Protein AF-A0A0E3L3F7-F1 (afdb_monomer_lite)

Radius of gyration: 13.91 Å; chains: 1; bounding box: 36×19×34 Å

Structure (mmCIF, N/CA/C/O backbone):
data_AF-A0A0E3L3F7-F1
#
_entry.id   AF-A0A0E3L3F7-F1
#
loop_
_atom_site.group_PDB
_atom_site.id
_atom_site.type_symbol
_atom_site.label_atom_id
_atom_site.label_alt_id
_atom_site.label_comp_id
_atom_site.label_asym_id
_atom_site.label_entity_id
_atom_site.label_seq_id
_atom_site.pdbx_PDB_ins_code
_atom_site.Cartn_x
_atom_site.Cartn_y
_atom_site.Cartn_z
_atom_site.occupancy
_atom_site.B_iso_or_equiv
_atom_site.auth_seq_id
_atom_site.auth_comp_id
_atom_site.auth_asym_id
_atom_site.auth_atom_id
_atom_site.pdbx_PDB_model_num
ATOM 1 N N . MET A 1 1 ? 3.209 4.264 -18.320 1.00 47.75 1 MET A N 1
ATOM 2 C CA . MET A 1 1 ? 2.254 4.730 -17.288 1.00 47.75 1 MET A CA 1
ATOM 3 C C . MET A 1 1 ? 1.114 3.727 -17.229 1.00 47.75 1 MET A C 1
ATOM 5 O O . MET A 1 1 ? 0.673 3.309 -18.294 1.00 47.75 1 MET A O 1
ATOM 9 N N . LYS A 1 2 ? 0.699 3.266 -16.044 1.00 44.41 2 LYS A N 1
ATOM 10 C CA . LYS A 1 2 ? -0.367 2.262 -15.920 1.00 44.41 2 LYS A CA 1
ATOM 11 C C . LYS A 1 2 ? -1.312 2.675 -14.802 1.00 44.41 2 LYS A C 1
ATOM 13 O O . LYS A 1 2 ? -0.895 2.753 -13.657 1.00 44.41 2 LYS A O 1
ATOM 18 N N . GLU A 1 3 ? -2.550 2.971 -15.169 1.00 48.53 3 GLU A N 1
ATOM 19 C CA . GLU A 1 3 ? -3.613 3.304 -14.225 1.00 48.53 3 GLU A CA 1
ATOM 20 C C . GLU A 1 3 ? -4.167 2.025 -13.596 1.00 48.53 3 GLU A C 1
ATOM 22 O O . GLU A 1 3 ? -4.280 0.991 -14.263 1.00 48.53 3 GLU A O 1
ATOM 27 N N . VAL A 1 4 ? -4.525 2.097 -12.317 1.00 53.59 4 VAL A N 1
ATOM 28 C CA . VAL A 1 4 ? -5.126 0.982 -11.584 1.00 53.59 4 VAL A CA 1
ATOM 29 C C . VAL A 1 4 ? -6.483 1.423 -11.059 1.00 53.59 4 VAL A C 1
ATOM 31 O O . VAL A 1 4 ? -6.622 2.518 -10.527 1.00 53.59 4 VAL A O 1
ATOM 34 N N . ARG A 1 5 ? -7.496 0.575 -11.254 1.00 54.59 5 ARG A N 1
ATOM 35 C CA . ARG A 1 5 ? -8.876 0.809 -10.816 1.00 54.59 5 ARG A CA 1
ATOM 36 C C . ARG A 1 5 ? -9.211 -0.190 -9.715 1.00 54.59 5 ARG A C 1
ATOM 38 O O . ARG A 1 5 ? -8.950 -1.378 -9.886 1.00 54.59 5 ARG A O 1
ATOM 45 N N . ILE A 1 6 ? -9.778 0.288 -8.613 1.00 57.91 6 ILE A N 1
ATOM 46 C CA . ILE A 1 6 ? -10.187 -0.528 -7.463 1.00 57.91 6 ILE A CA 1
ATOM 47 C C . ILE A 1 6 ? -11.713 -0.399 -7.357 1.00 57.91 6 ILE A C 1
ATOM 49 O O . ILE A 1 6 ? -12.217 0.717 -7.381 1.00 57.91 6 ILE A O 1
ATOM 53 N N . GLN A 1 7 ? -12.457 -1.512 -7.328 1.00 54.81 7 GLN A N 1
ATOM 54 C CA . GLN A 1 7 ? -13.930 -1.516 -7.394 1.00 54.81 7 GLN A CA 1
ATOM 55 C C . GLN A 1 7 ? -14.550 -2.465 -6.361 1.00 54.81 7 GLN A C 1
ATOM 57 O O . GLN A 1 7 ? -14.148 -3.629 -6.320 1.00 54.81 7 GLN A O 1
ATOM 62 N N . LYS A 1 8 ? -15.560 -1.988 -5.610 1.00 45.16 8 LYS A N 1
ATOM 63 C CA . LYS A 1 8 ? -16.725 -2.755 -5.111 1.00 45.16 8 LYS A CA 1
ATOM 64 C C . LYS A 1 8 ? -17.772 -1.804 -4.474 1.00 45.16 8 LYS A C 1
ATOM 66 O O . LYS A 1 8 ? -17.413 -0.781 -3.910 1.00 45.16 8 LYS A O 1
ATOM 71 N N . ASP A 1 9 ? -19.047 -2.147 -4.678 1.00 54.59 9 ASP A N 1
ATOM 72 C CA . ASP A 1 9 ? -20.305 -1.374 -4.571 1.00 54.59 9 ASP A CA 1
ATOM 73 C C . ASP A 1 9 ? -20.429 -0.126 -3.650 1.00 54.59 9 ASP A C 1
ATOM 75 O O . ASP A 1 9 ? -20.014 -0.112 -2.495 1.00 54.59 9 ASP A O 1
ATOM 79 N N . ILE A 1 10 ? -21.213 0.835 -4.185 1.00 47.09 10 ILE A N 1
ATOM 80 C CA . ILE A 1 10 ? -21.896 2.042 -3.637 1.00 47.09 10 ILE A CA 1
ATOM 81 C C . ILE A 1 10 ? -21.248 3.418 -3.910 1.00 47.09 10 ILE A C 1
ATOM 83 O O . ILE A 1 10 ? -21.969 4.412 -3.988 1.00 47.09 10 ILE A O 1
ATOM 87 N N . SER A 1 11 ? -19.967 3.513 -4.256 1.00 54.31 11 SER A N 1
ATOM 88 C CA . SER A 1 11 ? -19.438 4.724 -4.911 1.00 54.31 11 SER A CA 1
ATOM 89 C C . SER A 1 11 ? -18.110 4.423 -5.587 1.00 54.31 11 SER A C 1
ATOM 91 O O . SER A 1 11 ? -17.174 3.986 -4.921 1.00 54.31 11 SER A O 1
ATOM 93 N N . ASP A 1 12 ? -18.018 4.657 -6.894 1.00 59.53 12 ASP A N 1
ATOM 94 C CA . ASP A 1 12 ? -16.777 4.457 -7.640 1.00 59.53 12 ASP A CA 1
ATOM 95 C C . ASP A 1 12 ? -15.687 5.401 -7.117 1.00 59.53 12 ASP A C 1
ATOM 97 O O . ASP A 1 12 ? -15.739 6.613 -7.330 1.00 59.53 12 ASP A O 1
ATOM 101 N N . PHE A 1 13 ? -14.673 4.844 -6.456 1.00 59.94 13 PHE A N 1
ATOM 102 C CA . PHE A 1 13 ? -13.457 5.568 -6.107 1.00 59.94 13 PHE A CA 1
ATOM 103 C C . PHE A 1 13 ? -12.315 5.078 -6.993 1.00 59.94 13 PHE A C 1
ATOM 105 O O . PHE A 1 13 ? -11.891 3.927 -6.927 1.00 59.94 13 PHE A O 1
ATOM 112 N N . THR A 1 14 ? -11.829 5.955 -7.869 1.00 69.12 14 THR A N 1
ATOM 113 C CA . THR A 1 14 ? -10.672 5.677 -8.727 1.00 69.12 14 THR A CA 1
ATOM 114 C C . THR A 1 14 ? -9.499 6.517 -8.255 1.00 69.12 14 THR A C 1
ATOM 116 O O . THR A 1 14 ? -9.587 7.743 -8.249 1.00 69.12 14 THR A O 1
ATOM 119 N N . VAL A 1 15 ? -8.390 5.861 -7.910 1.00 70.81 15 VAL A N 1
ATOM 120 C CA . VAL A 1 15 ? -7.131 6.532 -7.571 1.00 70.81 15 VAL A CA 1
ATOM 121 C C . VAL A 1 15 ? -6.097 6.216 -8.643 1.00 70.81 15 VAL A C 1
ATOM 123 O O . VAL A 1 15 ? -5.683 5.061 -8.763 1.00 70.81 15 VAL A O 1
ATOM 126 N N . PRO A 1 16 ? -5.644 7.209 -9.423 1.00 74.06 16 PRO A N 1
ATOM 127 C CA . PRO A 1 16 ? -4.507 7.006 -10.302 1.00 74.06 16 PRO A CA 1
ATOM 128 C C . PRO A 1 16 ? -3.239 6.841 -9.455 1.00 74.06 16 PRO A C 1
ATOM 130 O O . PRO A 1 16 ? -2.891 7.709 -8.659 1.00 74.06 16 PRO A O 1
ATOM 133 N N . VAL A 1 17 ? -2.528 5.730 -9.647 1.00 74.50 17 VAL A N 1
ATOM 134 C CA . VAL A 1 17 ? -1.232 5.463 -9.007 1.00 74.50 17 VAL A CA 1
ATOM 135 C C . VAL A 1 17 ? -0.157 5.243 -10.065 1.00 74.50 17 VAL A C 1
ATOM 137 O O . VAL A 1 17 ? 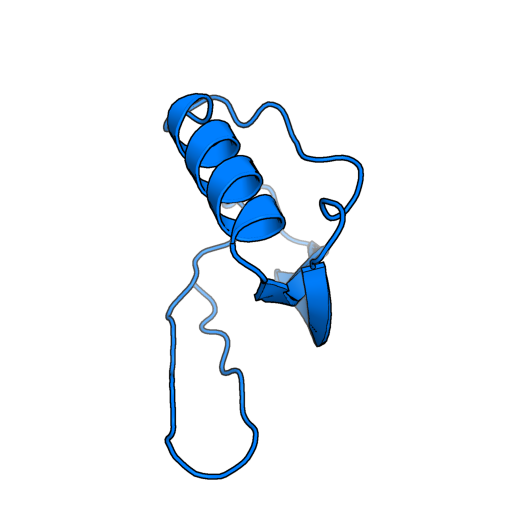-0.424 4.690 -11.130 1.00 74.50 17 VAL A O 1
ATOM 140 N N . THR A 1 18 ? 1.071 5.675 -9.776 1.00 75.31 18 THR A N 1
ATOM 141 C CA . THR A 1 18 ? 2.247 5.418 -10.620 1.00 75.31 18 THR A CA 1
ATOM 142 C C . THR A 1 18 ? 3.235 4.566 -9.841 1.00 75.31 18 THR A C 1
ATOM 144 O O . THR A 1 18 ? 3.576 4.907 -8.713 1.00 75.31 18 THR A O 1
ATOM 147 N N . ILE A 1 19 ? 3.678 3.454 -10.433 1.00 77.94 19 ILE A N 1
ATOM 148 C CA . ILE A 1 19 ? 4.501 2.452 -9.746 1.00 77.94 19 ILE A CA 1
ATOM 149 C C . ILE A 1 19 ? 5.693 2.056 -10.619 1.00 77.94 19 ILE A C 1
ATOM 151 O O . ILE A 1 19 ? 5.541 1.796 -11.820 1.00 77.94 19 ILE A O 1
ATOM 155 N N . GLY A 1 20 ? 6.871 2.008 -9.994 1.00 76.25 20 GLY A N 1
ATOM 156 C CA . GLY A 1 20 ? 8.151 1.670 -10.618 1.00 76.25 20 GLY A CA 1
ATOM 157 C C . GLY A 1 20 ? 8.753 2.797 -11.465 1.00 76.25 20 GLY A C 1
ATOM 158 O O . GLY A 1 20 ? 8.084 3.770 -11.832 1.00 76.25 20 GLY A O 1
ATOM 159 N N . THR A 1 21 ? 10.019 2.634 -11.839 1.00 81.31 21 THR A N 1
ATOM 160 C CA . THR A 1 21 ? 10.761 3.529 -12.747 1.00 81.31 21 THR A CA 1
ATOM 161 C C . THR A 1 21 ? 10.890 2.898 -14.138 1.00 81.31 21 THR A C 1
ATOM 163 O O . THR A 1 21 ? 10.400 1.794 -14.365 1.00 81.31 21 THR A O 1
ATOM 166 N N . GLU A 1 22 ? 11.499 3.583 -15.112 1.00 79.88 22 GLU A N 1
ATOM 167 C CA . GLU A 1 22 ? 11.793 2.981 -16.431 1.00 79.88 22 GLU A CA 1
ATOM 168 C C . GLU A 1 22 ? 12.616 1.691 -16.331 1.00 79.88 22 GLU A C 1
ATOM 170 O O . GLU A 1 22 ? 12.460 0.810 -17.167 1.00 79.88 22 GLU A O 1
ATOM 175 N N . GLU A 1 23 ? 13.414 1.545 -15.275 1.00 84.56 23 GLU A N 1
ATOM 176 C CA . GLU A 1 23 ? 14.238 0.362 -15.018 1.00 84.56 23 GLU A CA 1
ATOM 177 C C . GLU A 1 23 ? 13.423 -0.825 -14.477 1.00 84.56 23 GLU A C 1
ATOM 179 O O . GLU A 1 23 ? 13.855 -1.965 -14.596 1.00 84.56 23 GLU A O 1
ATOM 184 N N . SER A 1 24 ? 12.208 -0.589 -13.969 1.00 85.50 24 SER A N 1
ATOM 185 C CA . SER A 1 24 ? 11.319 -1.618 -13.404 1.00 85.50 24 SER A CA 1
ATOM 186 C C . SER A 1 24 ? 10.604 -2.492 -14.452 1.00 85.50 24 SER A C 1
ATOM 188 O O . SER A 1 24 ? 9.578 -3.107 -14.154 1.00 85.50 24 SER A O 1
ATOM 190 N N . VAL A 1 25 ? 11.035 -2.499 -15.717 1.00 87.81 25 VAL A N 1
ATOM 191 C CA . VAL A 1 25 ? 10.387 -3.300 -16.774 1.00 87.81 25 VAL A CA 1
ATOM 192 C C . VAL A 1 25 ? 10.521 -4.792 -16.458 1.00 87.81 25 VAL A C 1
ATOM 194 O O . VAL A 1 25 ? 11.605 -5.288 -16.175 1.00 87.81 25 VAL A O 1
ATOM 197 N N . GLY A 1 26 ? 9.404 -5.520 -16.519 1.00 87.38 26 GLY A N 1
ATOM 198 C CA . GLY A 1 26 ? 9.322 -6.937 -16.161 1.00 87.38 26 GLY A CA 1
ATOM 199 C C . GLY A 1 26 ? 9.050 -7.205 -14.677 1.00 87.38 26 GLY A C 1
ATOM 200 O O . GLY A 1 26 ? 8.708 -8.336 -14.336 1.00 87.38 26 GLY A O 1
ATOM 201 N N . GLU A 1 27 ? 9.128 -6.194 -13.806 1.00 90.62 27 GLU A N 1
ATOM 202 C CA . GLU A 1 27 ? 8.833 -6.353 -12.379 1.00 90.62 27 GLU A CA 1
ATOM 203 C C . GLU A 1 27 ? 7.324 -6.512 -12.125 1.00 90.62 27 GLU A C 1
ATOM 205 O O . GLU A 1 27 ? 6.484 -5.866 -12.768 1.00 90.62 27 GLU A O 1
ATOM 210 N N . GLU A 1 28 ? 6.975 -7.384 -11.172 1.00 91.00 28 GLU A N 1
ATOM 211 C CA . GLU A 1 28 ? 5.614 -7.543 -10.653 1.00 91.00 28 GLU A CA 1
ATOM 212 C C . GLU A 1 28 ? 5.437 -6.706 -9.384 1.00 91.00 28 GLU A C 1
ATOM 214 O O . GLU A 1 28 ? 6.178 -6.846 -8.414 1.00 91.00 28 GLU A O 1
ATOM 219 N N . PHE A 1 29 ? 4.395 -5.881 -9.374 1.00 88.62 29 PHE A N 1
ATOM 220 C CA . PHE A 1 29 ? 3.968 -5.102 -8.222 1.00 88.62 29 PHE A CA 1
ATOM 221 C C . PHE A 1 29 ? 2.652 -5.657 -7.678 1.00 88.62 29 PHE A C 1
ATOM 223 O O . PHE A 1 29 ? 1.720 -5.926 -8.442 1.00 88.62 29 PHE A O 1
ATOM 230 N N . LYS A 1 30 ? 2.551 -5.789 -6.352 1.00 89.44 30 LYS A N 1
ATOM 231 C CA . LYS A 1 30 ? 1.301 -6.089 -5.643 1.00 89.44 30 LYS A CA 1
ATOM 232 C C . LYS A 1 30 ? 0.791 -4.79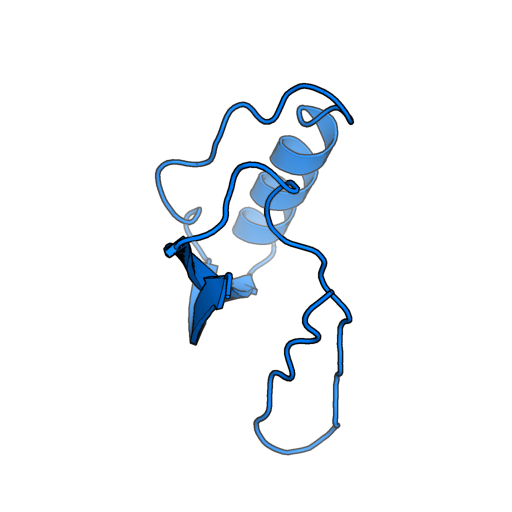6 -5.009 1.00 89.44 30 LYS A C 1
ATOM 234 O O . LYS A 1 30 ? 1.461 -4.226 -4.157 1.00 89.44 30 LYS A O 1
ATOM 239 N N . ILE A 1 31 ? -0.387 -4.347 -5.420 1.00 88.75 31 ILE A N 1
ATOM 240 C CA . ILE A 1 31 ? -1.089 -3.204 -4.830 1.00 88.75 31 ILE A CA 1
ATOM 241 C C . ILE A 1 31 ? -2.179 -3.764 -3.936 1.00 88.75 31 ILE A C 1
ATOM 243 O O . ILE A 1 31 ? -2.949 -4.617 -4.377 1.00 88.75 31 ILE A O 1
ATOM 247 N N . ILE A 1 32 ? -2.236 -3.293 -2.698 1.00 89.44 32 ILE A N 1
ATOM 248 C CA . ILE A 1 32 ? -3.193 -3.755 -1.699 1.00 89.44 32 ILE A CA 1
ATOM 249 C C . ILE A 1 32 ? -4.010 -2.541 -1.267 1.00 89.44 32 ILE A C 1
ATOM 251 O O . ILE A 1 32 ? -3.452 -1.575 -0.756 1.00 89.44 32 ILE A O 1
ATOM 255 N N . ALA A 1 33 ? -5.316 -2.572 -1.507 1.00 88.25 33 ALA A N 1
ATOM 256 C CA . ALA A 1 33 ? -6.245 -1.668 -0.843 1.00 88.25 33 ALA A CA 1
ATOM 257 C C . ALA A 1 33 ? -6.597 -2.266 0.511 1.00 88.25 33 ALA A C 1
ATOM 259 O O . ALA A 1 33 ?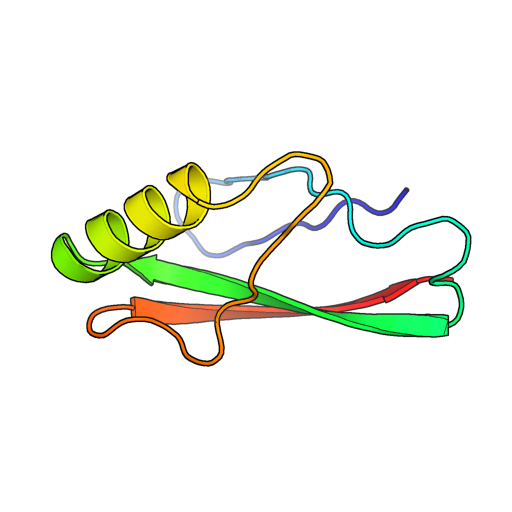 -6.874 -3.465 0.587 1.00 88.25 33 ALA A O 1
ATOM 260 N N . VAL A 1 34 ? -6.623 -1.438 1.549 1.00 91.81 34 VAL A N 1
ATOM 261 C CA . VAL A 1 34 ? -6.971 -1.860 2.904 1.00 91.81 34 VAL A CA 1
ATOM 262 C C . VAL A 1 34 ? -8.075 -0.984 3.477 1.00 91.81 34 VAL A C 1
ATOM 264 O O . VAL A 1 34 ? -8.160 0.202 3.158 1.00 91.81 34 VAL A O 1
ATOM 267 N N . LEU A 1 35 ? -8.915 -1.570 4.323 1.00 91.75 35 LEU A N 1
ATOM 268 C CA . LEU A 1 35 ? -9.745 -0.827 5.262 1.00 91.75 35 LEU A CA 1
ATOM 269 C C . LEU A 1 35 ? -8.916 -0.623 6.528 1.00 91.75 35 LEU A C 1
ATOM 271 O O . LEU A 1 35 ? -8.417 -1.597 7.083 1.00 91.75 35 LEU A O 1
ATOM 275 N N . ALA A 1 36 ? -8.746 0.623 6.956 1.00 94.06 36 ALA A N 1
ATOM 276 C CA . ALA A 1 36 ? -7.979 0.968 8.146 1.00 94.06 36 ALA A CA 1
ATOM 277 C C . ALA A 1 36 ? -8.919 1.496 9.232 1.00 94.06 36 ALA A C 1
ATOM 279 O O . ALA A 1 36 ? -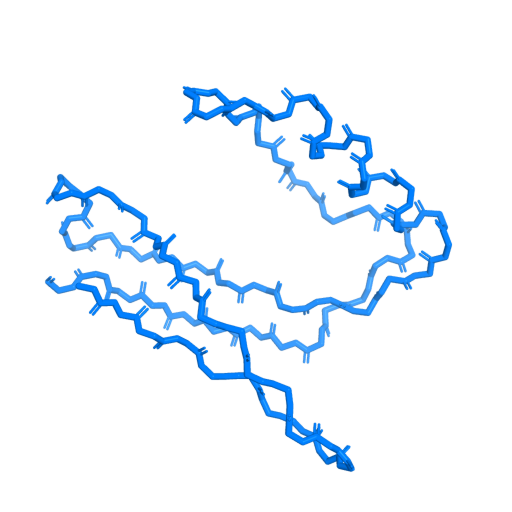9.766 2.350 8.962 1.00 94.06 36 ALA A O 1
ATOM 280 N N . ASN A 1 37 ? -8.773 0.987 10.454 1.00 95.62 37 ASN A N 1
ATOM 281 C CA . ASN A 1 37 ? -9.310 1.660 11.633 1.00 95.62 37 ASN A CA 1
ATOM 282 C C . ASN A 1 37 ? -8.417 2.857 12.027 1.00 95.62 37 ASN A C 1
ATOM 284 O O . ASN A 1 37 ? -7.403 3.120 11.385 1.00 95.62 37 ASN A O 1
ATOM 288 N N . GLU A 1 38 ? -8.781 3.567 13.096 1.00 96.50 38 GLU A N 1
ATOM 289 C CA . GLU A 1 38 ? -8.063 4.768 13.553 1.00 96.50 38 GLU A CA 1
ATOM 290 C C . GLU A 1 38 ? -6.574 4.503 13.850 1.00 96.50 38 GLU A C 1
ATOM 292 O O . GLU A 1 38 ? -5.719 5.261 13.403 1.00 96.50 38 GLU A O 1
ATOM 297 N N . SER A 1 39 ? -6.252 3.381 14.505 1.00 95.69 39 SER A N 1
ATOM 298 C CA . SER A 1 39 ? -4.864 3.004 14.818 1.00 95.69 39 SER A CA 1
ATOM 299 C C . SER A 1 39 ? -4.048 2.724 13.555 1.00 95.69 39 SER A C 1
ATOM 301 O O . SER A 1 39 ? -2.940 3.228 13.397 1.00 95.69 39 SER A O 1
ATOM 303 N N . ALA A 1 40 ? -4.601 1.937 12.629 1.00 95.62 40 ALA A N 1
ATOM 304 C CA . ALA A 1 40 ? -3.941 1.640 11.364 1.00 95.62 40 ALA A CA 1
ATOM 305 C C . ALA A 1 40 ? -3.766 2.899 10.508 1.00 95.62 40 ALA A C 1
ATOM 307 O O . ALA A 1 40 ? -2.745 3.051 9.838 1.00 95.62 40 ALA A O 1
ATOM 308 N N . GLN A 1 41 ? -4.748 3.804 10.527 1.00 95.56 41 GLN A N 1
ATOM 309 C CA . GLN A 1 41 ? -4.665 5.080 9.827 1.00 95.56 41 GLN A CA 1
ATOM 310 C C . GLN A 1 41 ? -3.505 5.928 10.363 1.00 95.56 41 GLN A C 1
ATOM 312 O O . GLN A 1 41 ? -2.704 6.400 9.559 1.00 95.56 41 GLN A O 1
ATOM 317 N N . GLU A 1 42 ? -3.371 6.063 11.684 1.00 95.62 42 GLU A N 1
ATOM 318 C CA . GLU A 1 42 ? -2.265 6.798 12.310 1.00 95.62 42 GLU A CA 1
ATOM 319 C C . GLU A 1 42 ? -0.899 6.204 11.924 1.00 95.62 42 GLU A C 1
ATOM 321 O O . GLU A 1 42 ? 0.026 6.933 11.572 1.00 95.62 42 GLU A O 1
ATOM 326 N N . GLU A 1 43 ? -0.763 4.874 11.904 1.00 94.81 43 GLU A N 1
ATOM 327 C CA . GLU A 1 43 ? 0.476 4.224 11.459 1.00 94.81 43 GLU A CA 1
ATOM 328 C C . GLU A 1 43 ? 0.800 4.491 9.982 1.00 94.81 43 GLU A C 1
ATOM 330 O O . GLU A 1 43 ? 1.962 4.729 9.636 1.00 94.81 43 GLU A O 1
ATOM 335 N N . PHE A 1 44 ? -0.204 4.489 9.100 1.00 93.75 44 PHE A N 1
ATOM 336 C CA . PHE A 1 44 ? 0.001 4.847 7.696 1.00 93.75 44 PHE A CA 1
ATOM 337 C C . PHE A 1 44 ? 0.380 6.320 7.524 1.00 93.75 44 PHE A C 1
ATOM 339 O O . PHE A 1 44 ? 1.258 6.624 6.716 1.00 93.75 44 PHE A O 1
ATOM 346 N N . GLU A 1 45 ? -0.246 7.227 8.271 1.00 93.25 45 GLU A N 1
ATOM 347 C CA . GLU A 1 45 ? 0.080 8.655 8.250 1.00 93.25 45 GLU A CA 1
ATOM 348 C C . GLU A 1 45 ? 1.514 8.892 8.742 1.00 93.25 45 GLU A C 1
ATOM 350 O O . GLU A 1 45 ? 2.311 9.498 8.025 1.00 93.25 45 GLU A O 1
ATOM 355 N N . ASN A 1 46 ? 1.896 8.293 9.872 1.00 91.81 46 ASN A N 1
ATOM 356 C CA . ASN A 1 46 ? 3.265 8.332 10.390 1.00 91.81 46 ASN A CA 1
ATOM 357 C C . ASN A 1 46 ? 4.275 7.776 9.377 1.00 91.81 46 ASN A C 1
ATOM 359 O O . ASN A 1 46 ? 5.337 8.360 9.151 1.00 91.81 46 ASN A O 1
ATOM 363 N N . TYR A 1 47 ? 3.952 6.662 8.713 1.00 91.25 47 TYR A N 1
ATOM 364 C CA . TYR A 1 47 ? 4.794 6.127 7.647 1.00 91.25 47 TYR A CA 1
ATOM 365 C C . TYR A 1 47 ? 4.971 7.136 6.505 1.00 91.25 47 TYR A C 1
ATOM 367 O O . TYR A 1 47 ? 6.099 7.35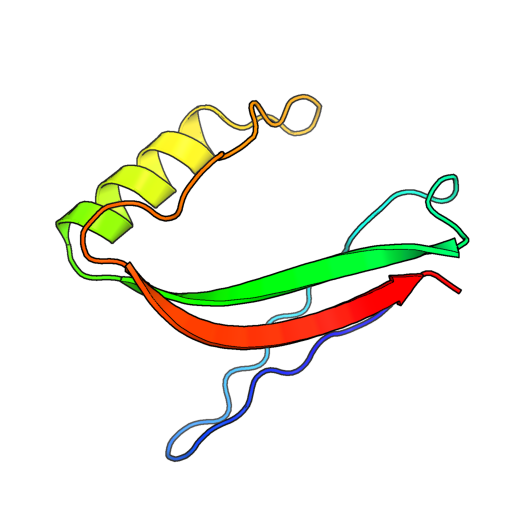2 6.054 1.00 91.25 47 TYR A O 1
ATOM 375 N N . LEU A 1 48 ? 3.890 7.781 6.057 1.00 88.81 48 LEU A N 1
ATOM 376 C CA . LEU A 1 48 ? 3.943 8.789 4.998 1.00 88.81 48 LEU A CA 1
ATOM 377 C C . LEU A 1 48 ? 4.773 10.015 5.393 1.00 88.81 48 LEU A C 1
ATOM 379 O O . LEU A 1 48 ? 5.451 10.568 4.531 1.00 88.81 48 LEU A O 1
ATOM 383 N N . GLU A 1 49 ? 4.786 10.403 6.669 1.00 89.31 49 GLU A N 1
ATOM 384 C CA . GLU A 1 49 ? 5.657 11.476 7.165 1.00 89.31 49 GLU A CA 1
ATOM 385 C C . GLU A 1 49 ? 7.144 11.099 7.124 1.00 89.31 49 GLU A C 1
ATOM 387 O O . GLU A 1 49 ? 8.000 11.944 6.854 1.00 89.31 49 GLU A O 1
ATOM 392 N N . THR A 1 50 ? 7.472 9.823 7.356 1.00 86.62 50 THR A N 1
ATOM 393 C CA . THR A 1 50 ? 8.857 9.329 7.244 1.00 86.62 50 THR A CA 1
ATOM 394 C C . THR A 1 50 ? 9.296 9.097 5.798 1.00 86.62 50 THR A C 1
ATOM 396 O O . THR A 1 50 ? 10.496 9.087 5.501 1.00 86.62 50 THR A O 1
ATOM 399 N N . ALA A 1 51 ? 8.340 8.911 4.887 1.00 83.75 51 ALA A N 1
ATOM 400 C CA . ALA A 1 51 ? 8.609 8.729 3.475 1.00 83.75 51 ALA A CA 1
ATOM 401 C C . ALA A 1 51 ? 8.986 10.068 2.829 1.00 83.75 51 ALA A C 1
ATOM 403 O O . ALA A 1 51 ? 8.296 11.078 2.931 1.00 83.75 51 ALA A O 1
ATOM 404 N N . THR A 1 52 ? 10.091 10.072 2.093 1.00 77.50 52 THR A N 1
ATOM 405 C CA . THR A 1 52 ? 10.494 11.218 1.275 1.00 77.50 52 THR A CA 1
ATOM 406 C C . THR A 1 52 ? 10.449 10.838 -0.196 1.00 77.50 52 THR A C 1
ATOM 408 O O . THR A 1 52 ? 10.508 9.664 -0.557 1.00 77.50 52 THR A O 1
ATOM 411 N N . VAL A 1 53 ? 10.442 11.839 -1.081 1.00 69.88 53 VAL A N 1
ATOM 412 C CA . VAL A 1 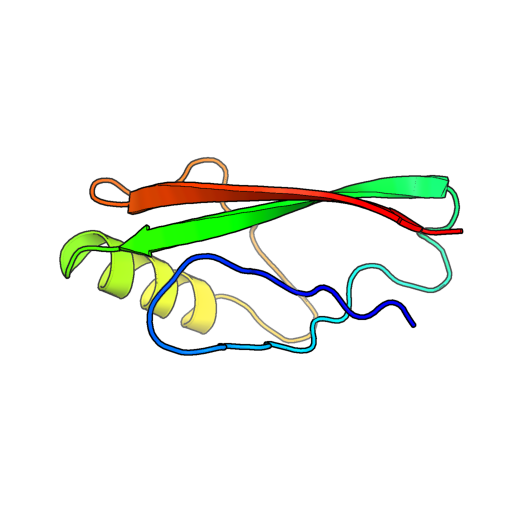53 ? 10.430 11.637 -2.545 1.00 69.88 53 VAL A CA 1
ATOM 413 C C . VAL A 1 53 ? 11.526 10.670 -3.024 1.00 69.88 53 VAL A C 1
ATOM 415 O O . VAL A 1 53 ? 11.356 10.011 -4.045 1.00 69.88 53 VAL A O 1
ATOM 418 N N . ARG A 1 54 ? 12.649 10.564 -2.299 1.00 71.56 54 ARG A N 1
ATOM 419 C CA . ARG A 1 54 ? 13.799 9.723 -2.671 1.00 71.56 54 ARG A CA 1
ATOM 420 C C . ARG A 1 54 ? 14.025 8.514 -1.768 1.00 71.56 54 ARG A C 1
ATOM 422 O O . ARG A 1 54 ? 14.886 7.700 -2.085 1.00 71.56 54 ARG A O 1
ATOM 429 N N . HIS A 1 55 ? 13.309 8.399 -0.655 1.00 79.31 55 HIS A N 1
ATOM 430 C CA . HIS A 1 55 ? 13.518 7.321 0.299 1.00 79.31 55 HIS A CA 1
ATOM 431 C C . HIS A 1 55 ? 12.193 6.868 0.889 1.00 79.31 55 HIS A C 1
ATOM 433 O O . HIS A 1 55 ? 11.505 7.633 1.561 1.00 79.31 55 HIS A O 1
ATOM 439 N N . TRP A 1 56 ? 11.888 5.601 0.647 1.00 81.12 56 TRP A N 1
ATOM 440 C CA . TRP A 1 56 ? 10.754 4.900 1.215 1.00 81.12 56 TRP A CA 1
ATOM 441 C C . TRP A 1 56 ? 11.347 3.813 2.110 1.00 81.12 56 TRP A C 1
ATOM 443 O O . TRP A 1 56 ? 11.981 2.901 1.574 1.00 81.12 56 TRP A O 1
ATOM 453 N N . PRO A 1 57 ? 11.205 3.905 3.443 1.00 84.50 57 PRO A N 1
ATOM 454 C CA . PRO A 1 57 ? 11.826 2.943 4.355 1.00 84.50 57 PRO A CA 1
ATOM 455 C C . PRO A 1 57 ? 11.229 1.532 4.222 1.00 84.50 57 PRO A C 1
ATOM 457 O O . PRO A 1 57 ? 11.805 0.566 4.720 1.00 84.50 57 PRO A O 1
ATOM 460 N N . GLY A 1 58 ? 10.109 1.409 3.503 1.00 85.38 58 GLY A N 1
ATOM 461 C CA . GLY A 1 58 ? 9.356 0.176 3.359 1.00 85.38 58 GLY A CA 1
ATOM 462 C C . GLY A 1 58 ? 8.481 -0.087 4.581 1.00 85.38 58 GLY A C 1
ATOM 463 O O . GLY A 1 58 ? 8.724 0.417 5.675 1.00 85.38 58 GLY A O 1
ATOM 464 N N . MET A 1 59 ? 7.439 -0.886 4.379 1.00 87.44 59 MET A N 1
ATOM 465 C CA . MET A 1 59 ? 6.533 -1.331 5.431 1.00 87.44 59 MET A CA 1
ATOM 466 C C . MET A 1 59 ? 6.396 -2.846 5.296 1.00 87.44 59 MET A C 1
ATOM 468 O O . MET A 1 59 ? 5.848 -3.344 4.315 1.00 87.44 59 MET A O 1
ATOM 472 N N . ASN A 1 60 ? 6.981 -3.579 6.245 1.00 85.00 60 ASN A N 1
ATOM 473 C CA . ASN A 1 60 ? 7.109 -5.036 6.143 1.00 85.00 60 ASN A CA 1
ATOM 474 C C . ASN A 1 60 ? 5.768 -5.760 6.301 1.00 85.00 60 ASN A C 1
ATOM 476 O O . ASN A 1 60 ? 5.569 -6.808 5.694 1.00 85.00 60 ASN A O 1
ATOM 480 N N . ASN A 1 61 ? 4.867 -5.209 7.117 1.00 89.69 61 ASN A N 1
ATOM 481 C CA . ASN A 1 61 ? 3.558 -5.778 7.414 1.00 89.69 61 ASN A CA 1
ATOM 482 C C . ASN A 1 61 ? 2.507 -4.672 7.412 1.00 89.69 61 ASN A C 1
ATOM 484 O O . ASN A 1 61 ? 2.830 -3.518 7.686 1.00 89.69 61 ASN A O 1
ATOM 488 N N . LEU A 1 62 ? 1.257 -5.042 7.146 1.00 91.62 62 LEU A N 1
ATOM 489 C CA . LEU A 1 62 ? 0.137 -4.143 7.393 1.00 91.62 62 LEU A CA 1
ATOM 490 C C . LEU A 1 62 ? 0.019 -3.872 8.905 1.00 91.62 62 LEU A C 1
ATOM 492 O O . LEU A 1 62 ? 0.209 -4.811 9.685 1.00 91.62 62 LEU A O 1
ATOM 496 N N . PRO A 1 63 ? -0.272 -2.625 9.314 1.00 94.44 63 PRO A N 1
ATOM 497 C CA . PRO A 1 63 ? -0.450 -2.273 10.717 1.00 94.44 63 PRO A CA 1
ATOM 498 C C . PRO A 1 63 ? -1.656 -3.000 11.320 1.00 94.44 63 PRO A C 1
ATOM 500 O O . PRO A 1 63 ? -2.583 -3.410 10.610 1.00 94.44 63 PRO A O 1
ATOM 503 N N . GLU A 1 64 ? -1.659 -3.163 12.643 1.00 95.06 64 GLU A N 1
ATOM 504 C CA . GLU A 1 64 ? -2.806 -3.757 13.326 1.00 95.06 64 GLU A CA 1
ATOM 505 C C . GLU A 1 64 ? -4.054 -2.891 13.116 1.00 95.06 64 GLU A C 1
ATOM 507 O O . GLU A 1 64 ? -4.023 -1.671 13.251 1.00 95.06 64 GLU A O 1
ATOM 512 N N . GLY A 1 65 ? -5.175 -3.528 12.766 1.00 93.62 65 GLY A N 1
ATOM 513 C CA . GLY A 1 65 ? -6.406 -2.812 12.423 1.00 93.62 65 GLY A CA 1
ATOM 514 C C . GLY A 1 65 ? -6.557 -2.450 10.944 1.00 93.62 65 GLY A C 1
ATOM 515 O O . GLY A 1 65 ? -7.569 -1.848 10.582 1.00 93.62 65 GLY A O 1
ATOM 516 N N . ALA A 1 66 ? -5.599 -2.838 10.095 1.00 95.62 66 ALA A N 1
ATOM 517 C CA . ALA A 1 66 ? -5.770 -2.858 8.648 1.00 95.62 66 ALA A CA 1
ATOM 518 C C . ALA A 1 66 ? -6.286 -4.226 8.167 1.00 95.62 66 ALA A C 1
ATOM 520 O O . ALA A 1 66 ? -5.742 -5.274 8.515 1.00 95.62 66 ALA A O 1
ATOM 521 N N . GLU A 1 67 ? -7.307 -4.215 7.312 1.00 94.00 67 GLU A N 1
ATOM 522 C CA . GLU A 1 67 ? -7.859 -5.403 6.655 1.00 94.00 67 GLU A CA 1
ATOM 523 C C . GLU A 1 67 ? -7.697 -5.288 5.135 1.00 94.00 67 GLU A C 1
ATOM 525 O O . GLU A 1 67 ? -8.063 -4.272 4.544 1.00 94.00 67 GLU A O 1
ATOM 530 N N . GLU A 1 68 ? -7.164 -6.324 4.479 1.00 92.38 68 GLU A N 1
ATOM 531 C CA . GLU A 1 68 ? -7.046 -6.354 3.017 1.00 92.38 68 GLU A CA 1
ATOM 532 C C . GLU A 1 68 ? -8.434 -6.318 2.352 1.00 92.38 68 GLU A C 1
ATOM 534 O O . GLU A 1 68 ? -9.221 -7.255 2.450 1.00 92.38 68 GLU A O 1
ATOM 539 N N . TYR A 1 69 ? -8.718 -5.247 1.614 1.00 87.06 69 TYR A N 1
ATOM 540 C CA . TYR A 1 69 ? -9.952 -5.082 0.849 1.00 87.06 69 TYR A CA 1
ATOM 541 C C . TYR A 1 69 ? -9.843 -5.679 -0.556 1.00 87.06 69 TYR A C 1
ATOM 543 O O . TYR A 1 69 ? -10.745 -6.363 -1.042 1.00 87.06 69 TYR A O 1
ATOM 551 N N . CYS A 1 70 ? -8.735 -5.390 -1.242 1.00 86.25 70 CYS A N 1
ATOM 552 C CA . CYS A 1 70 ? -8.497 -5.831 -2.610 1.00 86.25 70 CYS A CA 1
ATOM 553 C C . CYS A 1 70 ? -7.000 -5.921 -2.890 1.00 86.25 70 CYS A C 1
ATOM 555 O O . CYS A 1 70 ? -6.218 -5.101 -2.414 1.00 86.25 70 CYS A O 1
ATOM 557 N N . ILE A 1 71 ? -6.616 -6.887 -3.723 1.00 89.19 71 ILE A N 1
ATOM 558 C CA . ILE A 1 71 ? -5.255 -7.027 -4.227 1.00 89.19 71 ILE A CA 1
ATOM 559 C C . ILE A 1 71 ? -5.280 -6.951 -5.747 1.00 89.19 71 ILE A C 1
ATOM 561 O O . ILE A 1 71 ? -5.972 -7.727 -6.406 1.00 89.19 71 ILE A O 1
ATOM 565 N N . VAL A 1 72 ? -4.442 -6.084 -6.306 1.00 88.31 72 VAL A N 1
ATOM 566 C CA . VAL A 1 72 ? -4.187 -6.014 -7.744 1.00 88.31 72 VAL A CA 1
ATOM 567 C C . VAL A 1 72 ? -2.720 -6.316 -8.004 1.00 88.31 72 VAL A C 1
ATOM 569 O O . VAL A 1 72 ? -1.830 -5.660 -7.467 1.00 88.31 72 VAL A O 1
ATOM 572 N N . LYS A 1 73 ? -2.462 -7.309 -8.857 1.00 90.12 73 LYS A N 1
ATOM 573 C CA . LYS A 1 73 ? -1.117 -7.611 -9.347 1.00 90.12 73 LYS A CA 1
ATOM 574 C C . LYS A 1 73 ? -0.884 -6.947 -10.692 1.00 90.12 73 LYS A C 1
ATOM 576 O O . LYS A 1 73 ? -1.712 -7.038 -11.599 1.00 90.12 73 LYS A O 1
ATOM 581 N N . VAL A 1 74 ? 0.252 -6.280 -10.824 1.00 87.00 74 VAL A N 1
ATOM 582 C CA . VAL A 1 74 ? 0.583 -5.471 -11.989 1.00 87.00 74 VAL A CA 1
ATOM 583 C C . VAL A 1 74 ? 2.017 -5.753 -12.398 1.00 87.00 74 VAL A C 1
ATOM 585 O O . VAL A 1 74 ? 2.948 -5.312 -11.741 1.00 87.00 74 VAL A O 1
ATOM 588 N N . THR A 1 75 ? 2.204 -6.410 -13.538 1.00 87.94 75 THR A N 1
ATOM 589 C CA . THR A 1 75 ? 3.516 -6.445 -14.194 1.00 87.94 75 THR A CA 1
ATOM 590 C C . THR A 1 75 ? 3.712 -5.169 -15.005 1.00 87.94 75 THR A C 1
ATOM 592 O O . THR A 1 75 ? 2.816 -4.783 -15.781 1.00 87.94 75 THR A O 1
ATOM 595 N N . ARG A 1 76 ? 4.860 -4.506 -14.828 1.00 81.50 76 ARG A N 1
ATOM 596 C CA . ARG A 1 76 ? 5.280 -3.410 -15.704 1.00 81.50 76 ARG A CA 1
ATOM 597 C C . ARG A 1 76 ? 5.771 -4.012 -17.018 1.00 81.50 76 ARG A C 1
ATOM 599 O O . ARG A 1 76 ? 6.684 -4.831 -17.025 1.00 81.50 76 ARG A O 1
ATOM 606 N N . LYS A 1 77 ? 5.098 -3.648 -18.106 1.00 77.62 77 LYS A N 1
ATOM 607 C CA . LYS A 1 77 ? 5.479 -4.038 -19.465 1.00 77.62 77 LYS A CA 1
ATOM 608 C C . LYS A 1 77 ? 6.453 -3.031 -20.047 1.00 77.62 77 LYS A C 1
ATOM 610 O O . LYS A 1 77 ? 6.328 -1.844 -19.661 1.00 77.62 77 LYS A O 1
#

pLDDT: mean 81.06, std 14.62, range [44.41, 96.5]

Secondary structure (DSSP, 8-state):
--------SSS--------S-GGGTT-EEEEEEEEE-HHHHHHHHHHHHH-BTTB----SSPPTTEEEEEEEEEE--

Foldseek 3Di:
DDFDFDDDDDDGDGDGDDDDDPVQAQPKDKDWDKDADPQLVVVVVVQVVVDDPPDRPDDPDRDPRIDTPDIDIDHHD

Sequence (77 aa):
MKEVRIQKDISDFTVPVTIGTEESVGEEFKIIAVLANESAQEEFENYLETATVRHWPGMNNLPEGAEEYCIVKVTRK